Protein AF-A0A813MZY6-F1 (afdb_monomer_lite)

pLDDT: mean 86.38, std 13.13, range [46.84, 96.88]

Organism: NCBI:txid104777

Foldseek 3Di:
DDDPVNVVLVVLLQVVLCLVVVVDPDDDPVHFAFDPPPPVVPVQADRRAGDADDDDPPDPSCPDSRNSNRVVNRNDHPCVSPPPHDDDDD

Sequence (90 aa):
MLRLEDRRVRGDLIQMFKIINGCEDINLTNGINYSISNRRNLRRGHDKRLVKEIVKRGSNRYNFLTNRVFNHWNELPYKAVYARSVSRRL

Secondary structure (DSSP, 8-state):
---HHHHHHHHHHHHHHHHHTTSS----TT---B----GGGGGGS-S-PBPPP---TTSGGGGSHHHHHHHHHHTS-HHHHT-SS-----

Structure (mmCIF, N/CA/C/O backbone):
data_AF-A0A813MZY6-F1
#
_entry.id   AF-A0A813MZY6-F1
#
loop_
_atom_site.group_PDB
_atom_site.id
_atom_site.type_symbol
_atom_site.label_atom_id
_atom_site.label_alt_id
_atom_site.label_comp_id
_atom_site.label_asym_id
_atom_site.label_entity_id
_atom_site.label_seq_id
_atom_site.pdbx_PDB_ins_code
_atom_site.Cartn_x
_atom_site.Cartn_y
_atom_site.Cartn_z
_atom_site.occupancy
_atom_site.B_iso_or_equiv
_atom_site.auth_seq_id
_atom_site.auth_comp_id
_atom_site.auth_asym_id
_atom_site.auth_atom_id
_atom_site.pdbx_PDB_model_num
ATOM 1 N N . MET A 1 1 ? 8.618 -25.046 1.468 1.00 66.19 1 MET A N 1
ATOM 2 C CA . MET A 1 1 ? 9.481 -23.982 2.031 1.00 66.19 1 MET A CA 1
ATOM 3 C C . MET A 1 1 ? 9.071 -22.659 1.394 1.00 66.19 1 MET A C 1
ATOM 5 O O . MET A 1 1 ? 9.084 -22.589 0.174 1.00 66.19 1 MET A O 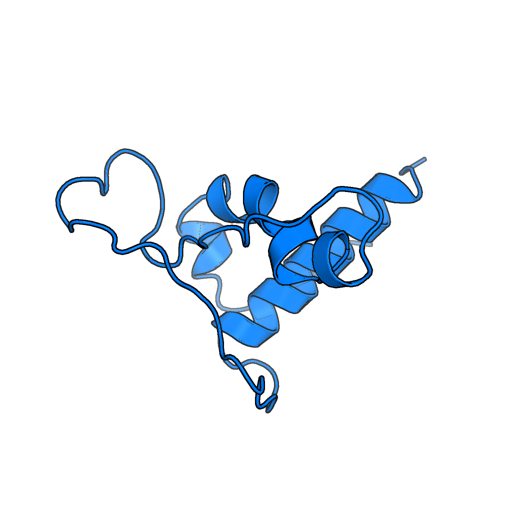1
ATOM 9 N N . LEU A 1 2 ? 8.637 -21.657 2.166 1.00 78.75 2 LEU A N 1
ATOM 10 C CA . LEU A 1 2 ? 8.328 -20.319 1.627 1.00 78.75 2 LEU A CA 1
ATOM 11 C C . LEU A 1 2 ? 9.634 -19.572 1.324 1.00 78.75 2 LEU A C 1
ATOM 13 O O . LEU A 1 2 ? 10.549 -19.596 2.155 1.00 78.75 2 LEU A O 1
ATOM 17 N N . ARG A 1 3 ? 9.738 -18.903 0.166 1.00 92.62 3 ARG A N 1
ATOM 18 C CA . ARG A 1 3 ? 10.941 -18.128 -0.175 1.00 92.62 3 ARG A CA 1
ATOM 19 C C . ARG A 1 3 ? 11.046 -16.902 0.737 1.00 92.62 3 ARG A C 1
ATOM 21 O O . ARG A 1 3 ? 10.064 -16.433 1.315 1.00 92.62 3 ARG A O 1
ATOM 28 N N . LEU A 1 4 ? 12.260 -16.373 0.904 1.00 92.56 4 LEU A N 1
ATOM 29 C CA . LEU A 1 4 ? 12.481 -15.118 1.642 1.00 92.56 4 LEU A CA 1
ATOM 30 C C . LEU A 1 4 ? 11.663 -13.965 1.049 1.00 92.56 4 LEU A C 1
ATOM 32 O O . LEU A 1 4 ? 11.110 -13.156 1.790 1.00 92.56 4 LEU A O 1
ATOM 36 N N . GLU A 1 5 ? 11.547 -13.940 -0.276 1.00 91.06 5 GLU A N 1
ATOM 37 C CA . GLU A 1 5 ? 10.770 -12.949 -1.016 1.00 91.06 5 GLU A CA 1
ATOM 38 C C . GLU A 1 5 ? 9.278 -13.025 -0.669 1.00 91.06 5 GLU A C 1
ATOM 40 O O . GLU A 1 5 ? 8.698 -12.003 -0.308 1.00 91.06 5 GLU A O 1
ATOM 45 N N . ASP A 1 6 ? 8.685 -14.224 -0.641 1.00 91.50 6 ASP A N 1
ATOM 46 C CA . ASP A 1 6 ? 7.269 -14.416 -0.286 1.00 91.50 6 ASP A CA 1
ATOM 47 C C . ASP A 1 6 ? 6.970 -13.914 1.133 1.00 91.50 6 ASP A C 1
ATOM 49 O O . ASP A 1 6 ? 5.983 -13.216 1.383 1.00 91.50 6 ASP A O 1
ATOM 53 N N . ARG A 1 7 ? 7.859 -14.236 2.083 1.00 92.62 7 ARG A N 1
ATOM 54 C CA . ARG A 1 7 ? 7.738 -13.783 3.477 1.00 92.62 7 ARG A CA 1
ATOM 55 C C . ARG A 1 7 ? 7.836 -12.265 3.584 1.00 92.62 7 ARG A C 1
ATOM 57 O O . ARG A 1 7 ? 7.080 -11.663 4.347 1.00 92.62 7 ARG A O 1
ATOM 64 N N . ARG A 1 8 ? 8.728 -11.645 2.806 1.00 94.19 8 ARG A N 1
ATOM 65 C CA . ARG A 1 8 ? 8.878 -10.188 2.756 1.00 94.19 8 ARG A CA 1
ATOM 66 C C . ARG A 1 8 ? 7.634 -9.515 2.185 1.00 94.19 8 ARG A C 1
ATOM 68 O O . ARG A 1 8 ? 7.132 -8.589 2.810 1.00 94.19 8 ARG A O 1
ATOM 75 N N . VAL A 1 9 ? 7.106 -10.003 1.061 1.00 94.62 9 VAL A N 1
ATOM 76 C CA . VAL A 1 9 ? 5.873 -9.472 0.452 1.00 94.62 9 VAL A CA 1
ATOM 77 C C . VAL A 1 9 ? 4.712 -9.550 1.439 1.00 94.62 9 VAL A C 1
ATOM 79 O O . VAL A 1 9 ? 3.994 -8.571 1.636 1.00 94.62 9 VAL A O 1
ATOM 82 N N . ARG A 1 10 ? 4.559 -10.687 2.124 1.00 94.31 10 ARG A N 1
ATOM 83 C CA . ARG A 1 10 ? 3.528 -10.856 3.151 1.00 94.31 10 ARG A CA 1
ATOM 84 C C . ARG A 1 10 ? 3.698 -9.869 4.309 1.00 94.31 10 ARG A C 1
ATOM 86 O O . ARG A 1 10 ? 2.717 -9.256 4.719 1.00 94.31 10 ARG A O 1
ATOM 93 N N . GLY A 1 11 ? 4.914 -9.714 4.834 1.00 95.50 11 GLY A N 1
ATOM 94 C CA . GLY A 1 11 ? 5.204 -8.757 5.906 1.00 95.50 11 GLY A CA 1
ATOM 95 C C . GLY A 1 11 ? 4.898 -7.315 5.498 1.00 95.50 11 GLY A C 1
ATOM 96 O O . GLY A 1 11 ? 4.234 -6.592 6.237 1.00 95.50 11 GLY A O 1
ATOM 97 N N . ASP A 1 12 ? 5.296 -6.936 4.286 1.00 96.88 12 ASP A N 1
ATOM 98 C CA . ASP A 1 12 ? 5.036 -5.613 3.726 1.00 96.88 12 ASP A CA 1
ATOM 99 C C . ASP A 1 12 ? 3.526 -5.338 3.573 1.00 96.88 12 ASP A C 1
ATOM 101 O O . ASP A 1 12 ? 3.051 -4.263 3.943 1.00 96.88 12 ASP A O 1
ATOM 105 N N . LEU A 1 13 ? 2.743 -6.313 3.092 1.00 96.62 13 LEU A N 1
ATOM 106 C CA . LEU A 1 13 ? 1.282 -6.187 2.979 1.00 96.62 13 LEU A CA 1
ATOM 107 C C . LEU A 1 13 ? 0.595 -6.056 4.342 1.00 96.62 13 LEU A C 1
ATOM 109 O O . LEU A 1 13 ? -0.331 -5.260 4.485 1.00 96.62 13 LEU A O 1
ATOM 113 N N . ILE A 1 14 ? 1.054 -6.806 5.347 1.00 95.81 14 ILE A N 1
ATOM 114 C CA . ILE A 1 14 ? 0.549 -6.696 6.722 1.00 95.81 14 ILE A CA 1
ATOM 115 C C . ILE A 1 14 ? 0.840 -5.301 7.277 1.00 95.81 14 ILE A C 1
ATOM 117 O O . ILE A 1 14 ? -0.050 -4.682 7.856 1.00 95.81 14 ILE A O 1
ATOM 121 N N . GLN A 1 15 ? 2.055 -4.788 7.076 1.00 95.75 15 GLN A N 1
ATOM 122 C CA . GLN A 1 15 ? 2.415 -3.450 7.533 1.00 95.75 15 GLN A CA 1
ATOM 123 C C . GLN A 1 15 ? 1.564 -2.376 6.845 1.00 95.75 15 GLN A C 1
ATOM 125 O O . GLN A 1 15 ? 1.025 -1.494 7.510 1.00 95.75 15 GLN A O 1
ATOM 130 N N . MET A 1 16 ? 1.376 -2.481 5.526 1.00 95.62 16 MET A N 1
ATOM 131 C CA . MET A 1 16 ? 0.529 -1.555 4.775 1.00 95.62 16 MET A CA 1
ATOM 132 C C . MET A 1 16 ? -0.935 -1.603 5.239 1.00 95.62 16 MET A C 1
ATOM 134 O O . MET A 1 16 ? -1.564 -0.558 5.397 1.00 95.62 16 MET A O 1
ATOM 138 N N . PHE A 1 17 ? -1.465 -2.797 5.530 1.00 95.50 17 PHE A N 1
ATOM 139 C CA . PHE A 1 17 ? -2.812 -2.955 6.080 1.00 95.50 17 PHE A CA 1
ATOM 140 C C . PHE A 1 17 ? -2.985 -2.189 7.391 1.00 95.50 17 PHE A C 1
ATOM 142 O O . PHE A 1 17 ? -3.978 -1.482 7.555 1.00 95.50 17 PHE A O 1
ATOM 149 N N . LYS A 1 18 ? -2.024 -2.314 8.313 1.00 94.12 18 LYS A N 1
ATOM 150 C CA . LYS A 1 18 ? -2.093 -1.639 9.610 1.00 94.12 18 LYS A CA 1
ATOM 151 C C . LYS A 1 18 ? -2.058 -0.122 9.467 1.00 94.12 18 LYS A C 1
ATOM 153 O O . LYS A 1 18 ? -2.868 0.548 10.095 1.00 94.12 18 LYS A O 1
ATOM 158 N N . ILE A 1 19 ? -1.179 0.396 8.606 1.00 93.62 19 ILE A N 1
ATOM 159 C CA . ILE A 1 19 ? -1.067 1.833 8.322 1.00 93.62 19 ILE A CA 1
ATOM 160 C C . ILE A 1 19 ? -2.389 2.371 7.755 1.00 93.62 19 ILE A C 1
ATOM 162 O O . ILE A 1 19 ? -2.948 3.330 8.274 1.00 93.62 19 ILE A O 1
ATOM 166 N N . ILE A 1 20 ? -2.925 1.735 6.709 1.00 93.19 20 ILE A N 1
ATOM 167 C CA . ILE A 1 20 ? -4.122 2.222 6.004 1.00 93.19 20 ILE A CA 1
ATOM 168 C C . ILE A 1 20 ? -5.403 2.097 6.842 1.00 93.19 20 ILE A C 1
ATOM 170 O O . ILE A 1 20 ? -6.351 2.862 6.645 1.00 93.19 20 ILE A O 1
ATOM 174 N N . ASN A 1 21 ? -5.470 1.118 7.744 1.00 92.75 21 ASN A N 1
ATOM 175 C CA . ASN A 1 21 ? -6.631 0.899 8.606 1.00 92.75 21 ASN A CA 1
ATOM 176 C C . ASN A 1 21 ? -6.463 1.481 10.018 1.00 92.75 21 ASN A C 1
ATOM 178 O O . ASN A 1 21 ? -7.305 1.213 10.871 1.00 92.75 21 ASN A O 1
ATOM 182 N N . GLY A 1 22 ? -5.409 2.266 10.274 1.00 91.44 22 GLY A N 1
ATOM 183 C CA . GLY A 1 22 ? -5.200 2.923 11.567 1.00 91.44 22 GLY A CA 1
ATOM 184 C C . GLY A 1 22 ? -4.999 1.947 12.730 1.00 91.44 22 GLY A C 1
ATOM 185 O O . GLY A 1 22 ? -5.398 2.232 13.852 1.00 91.44 22 GLY A O 1
ATOM 186 N N . CYS A 1 23 ? -4.421 0.770 12.471 1.00 91.56 23 CYS A N 1
ATOM 187 C CA . CYS A 1 23 ? -4.104 -0.205 13.521 1.00 91.56 23 CYS A CA 1
ATOM 188 C C . CYS A 1 23 ? -2.841 0.164 14.317 1.00 91.56 23 CYS A C 1
ATOM 190 O O . CYS A 1 23 ? -2.531 -0.500 15.302 1.00 91.56 23 CYS A O 1
ATOM 192 N N . GLU A 1 24 ? -2.087 1.161 13.856 1.00 88.69 24 GLU A N 1
ATOM 193 C CA . GLU A 1 24 ? -0.881 1.685 14.491 1.00 88.69 24 GLU A CA 1
ATOM 194 C C . GLU A 1 24 ? -0.921 3.216 14.416 1.00 88.69 24 GLU A C 1
ATOM 196 O O . GLU A 1 24 ? -1.373 3.773 13.412 1.00 88.69 24 GLU A O 1
ATOM 201 N N . ASP A 1 25 ? -0.443 3.886 15.465 1.00 89.00 25 ASP A N 1
ATOM 202 C CA . ASP A 1 25 ? -0.305 5.344 15.495 1.00 89.00 25 ASP A CA 1
ATOM 203 C C . ASP A 1 25 ? 0.988 5.749 14.773 1.00 89.00 25 ASP A C 1
ATOM 205 O O . ASP A 1 25 ? 2.069 5.830 15.359 1.00 89.00 25 ASP A O 1
ATOM 209 N N . ILE A 1 26 ? 0.894 5.876 13.447 1.00 88.06 26 ILE A N 1
ATOM 210 C CA . ILE A 1 26 ? 2.017 6.212 12.568 1.00 88.06 26 ILE A CA 1
ATOM 211 C C . ILE A 1 26 ? 1.663 7.458 11.767 1.00 88.06 26 ILE A C 1
ATOM 213 O O . ILE A 1 26 ? 0.735 7.449 10.957 1.00 88.06 26 ILE A O 1
ATOM 217 N N . ASN A 1 27 ? 2.484 8.497 11.911 1.00 86.00 27 ASN A N 1
ATOM 218 C CA . ASN A 1 27 ? 2.418 9.677 11.063 1.00 86.00 27 ASN A CA 1
ATOM 219 C C . ASN A 1 27 ? 3.438 9.572 9.920 1.00 86.00 27 ASN A C 1
ATOM 221 O O . ASN A 1 27 ? 4.649 9.643 10.132 1.00 86.00 27 ASN A O 1
ATOM 225 N N . LEU A 1 28 ? 2.948 9.381 8.694 1.00 87.38 28 LEU A N 1
ATOM 226 C CA . LEU A 1 28 ? 3.790 9.384 7.501 1.00 87.38 28 LEU A CA 1
ATOM 227 C C . LEU A 1 28 ? 3.986 10.817 7.014 1.00 87.38 28 LEU A C 1
ATOM 229 O O . LEU A 1 28 ? 3.018 11.464 6.629 1.00 87.38 28 LEU A O 1
ATOM 233 N N . THR A 1 29 ? 5.241 11.265 6.913 1.00 88.94 29 THR A N 1
ATOM 234 C CA . THR A 1 29 ? 5.597 12.629 6.474 1.00 88.94 29 THR A CA 1
ATOM 235 C C . THR A 1 29 ? 4.904 13.053 5.177 1.00 88.94 29 THR A C 1
ATOM 237 O O . THR A 1 29 ? 4.458 14.187 5.066 1.00 88.94 29 THR A O 1
ATOM 240 N N . ASN A 1 30 ? 4.776 12.135 4.214 1.00 85.75 30 ASN A N 1
ATOM 241 C CA . ASN A 1 30 ? 4.145 12.397 2.915 1.00 85.75 30 ASN A CA 1
ATOM 242 C C . ASN A 1 30 ? 2.763 11.733 2.772 1.00 85.75 30 ASN A C 1
ATOM 244 O O . ASN A 1 30 ? 2.217 11.685 1.672 1.00 85.75 30 ASN A O 1
ATOM 248 N N . GLY A 1 31 ? 2.217 11.172 3.854 1.00 89.69 31 GLY A N 1
ATOM 249 C CA . GLY A 1 31 ? 0.968 10.418 3.826 1.00 89.69 31 GLY A CA 1
ATOM 250 C C . GLY A 1 31 ? 0.995 9.183 2.915 1.00 89.69 31 GLY A C 1
ATOM 251 O O . GLY A 1 31 ? 2.048 8.659 2.540 1.00 89.69 31 GLY A O 1
ATOM 252 N N . ILE A 1 32 ? -0.203 8.704 2.572 1.00 91.81 32 ILE A N 1
ATOM 253 C CA . ILE A 1 32 ? -0.423 7.646 1.582 1.00 91.81 32 ILE A CA 1
ATOM 254 C C . ILE A 1 32 ? -1.019 8.266 0.319 1.00 91.81 32 ILE A C 1
ATOM 256 O O . ILE A 1 32 ? -2.068 8.906 0.363 1.00 91.81 32 ILE A O 1
ATOM 260 N N . ASN A 1 33 ? -0.374 8.017 -0.820 1.00 91.06 33 ASN A N 1
ATOM 261 C CA . ASN A 1 33 ? -0.870 8.446 -2.124 1.00 91.06 33 ASN A CA 1
ATOM 262 C C . ASN A 1 33 ? -1.931 7.470 -2.635 1.00 91.06 33 ASN A C 1
ATOM 264 O O . ASN A 1 33 ? -1.608 6.405 -3.173 1.00 91.06 33 ASN A O 1
ATOM 268 N N . TYR A 1 34 ? -3.198 7.840 -2.477 1.00 91.19 34 TYR A N 1
ATOM 269 C CA . TYR A 1 34 ? -4.318 7.075 -3.012 1.00 91.19 34 TYR A CA 1
ATOM 270 C C . TYR A 1 34 ? -4.589 7.420 -4.475 1.00 91.19 34 TYR A C 1
ATOM 272 O O . TYR A 1 34 ? -4.451 8.560 -4.918 1.00 91.19 34 TYR A O 1
ATOM 280 N N . SER A 1 35 ? -5.002 6.414 -5.239 1.00 87.00 35 SER A N 1
ATOM 281 C CA . SER A 1 35 ? -5.534 6.612 -6.578 1.00 87.00 35 SER A CA 1
ATOM 282 C C . SER A 1 35 ? -6.862 7.343 -6.462 1.00 87.00 35 SER A C 1
ATOM 284 O O . SER A 1 35 ? -7.718 6.959 -5.663 1.00 87.00 35 SER A O 1
ATOM 286 N N . ILE A 1 36 ? -7.052 8.376 -7.284 1.00 75.12 36 ILE A N 1
ATOM 287 C CA . ILE A 1 36 ? -8.353 9.019 -7.455 1.00 75.12 36 ILE A CA 1
ATOM 288 C C . ILE A 1 36 ? -9.254 7.994 -8.145 1.00 75.12 36 ILE A C 1
ATOM 290 O O . ILE A 1 36 ? -9.326 7.911 -9.372 1.00 75.12 36 ILE A O 1
ATOM 294 N N . SER A 1 37 ? -9.900 7.137 -7.356 1.00 60.41 37 SER A N 1
ATOM 295 C CA . SER A 1 37 ? -10.888 6.223 -7.898 1.00 60.41 37 SER A CA 1
ATOM 296 C C . SER A 1 37 ? -12.101 7.061 -8.294 1.00 60.41 37 SER A C 1
ATOM 298 O O . SER A 1 37 ? -12.865 7.549 -7.462 1.00 60.41 37 SER A O 1
ATOM 300 N N . ASN A 1 38 ? -12.295 7.261 -9.598 1.00 51.84 38 ASN A N 1
ATOM 301 C CA . ASN A 1 38 ? -13.620 7.610 -10.081 1.00 51.84 38 ASN A CA 1
ATOM 302 C C . ASN A 1 38 ? -14.542 6.498 -9.571 1.00 51.84 38 ASN A C 1
ATOM 304 O O . ASN A 1 38 ? -14.367 5.339 -9.958 1.00 51.84 38 ASN A O 1
ATOM 308 N N . ARG A 1 39 ? -15.518 6.841 -8.715 1.00 52.41 39 ARG A N 1
ATOM 309 C CA . ARG A 1 39 ? -16.49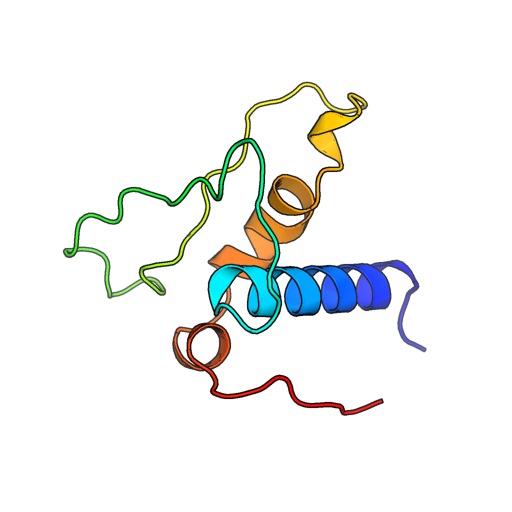8 5.919 -8.093 1.00 52.41 39 ARG A CA 1
ATOM 310 C C . ARG A 1 39 ? -17.222 4.982 -9.083 1.00 52.41 39 ARG A C 1
ATOM 312 O O . ARG A 1 39 ? -17.963 4.096 -8.681 1.00 52.41 39 ARG A O 1
ATOM 319 N N . ARG A 1 40 ? -16.999 5.162 -10.386 1.00 48.03 40 ARG A N 1
ATOM 320 C CA . ARG A 1 40 ? -17.534 4.395 -11.512 1.00 48.03 40 ARG A CA 1
ATOM 321 C C . ARG A 1 40 ? -16.796 3.072 -11.798 1.00 48.03 40 ARG A C 1
ATOM 323 O O . ARG A 1 40 ? -17.332 2.260 -12.539 1.00 48.03 40 ARG A O 1
ATOM 330 N N . ASN A 1 41 ? -15.621 2.812 -11.206 1.00 49.38 41 ASN A N 1
ATOM 331 C CA . ASN A 1 41 ? -14.824 1.591 -11.458 1.00 49.38 41 ASN A CA 1
ATOM 332 C C . ASN A 1 41 ? -14.827 0.555 -10.310 1.00 49.38 41 ASN A C 1
ATOM 334 O O . ASN A 1 41 ? -13.904 -0.254 -10.197 1.00 49.38 41 ASN A O 1
ATOM 338 N N . LEU A 1 42 ? -15.897 0.502 -9.507 1.00 53.44 42 LEU A N 1
ATOM 339 C CA . LEU A 1 42 ? -16.119 -0.522 -8.465 1.00 53.44 42 LEU A CA 1
ATOM 340 C C . LEU A 1 42 ? -16.088 -1.976 -8.988 1.00 53.44 42 LE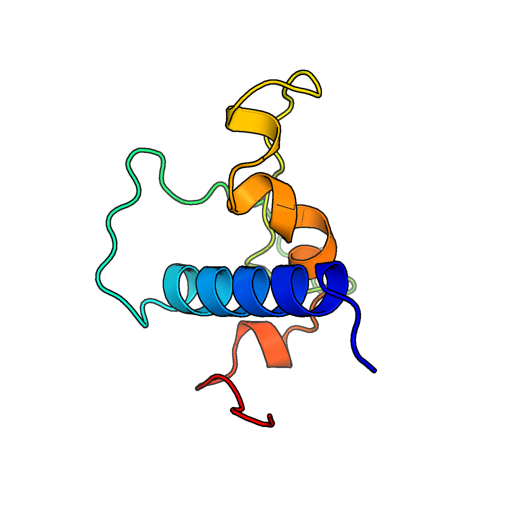U A C 1
ATOM 342 O O . LEU A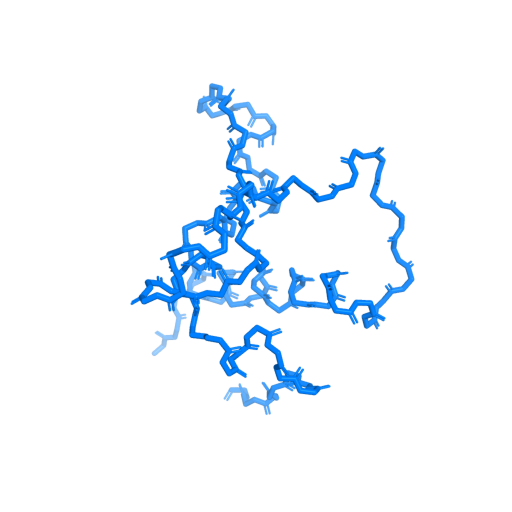 1 42 ? -15.976 -2.914 -8.208 1.00 53.44 42 LEU A O 1
ATOM 346 N N . ARG A 1 43 ? -16.144 -2.188 -10.310 1.00 56.66 43 ARG A N 1
ATOM 347 C CA . ARG A 1 43 ? -16.072 -3.521 -10.933 1.00 56.66 43 ARG A CA 1
ATOM 348 C C . ARG A 1 43 ? -14.666 -4.147 -10.933 1.00 56.66 43 ARG A C 1
ATOM 350 O O . ARG A 1 43 ? -14.547 -5.305 -11.314 1.00 56.66 43 ARG A O 1
ATOM 357 N N . ARG A 1 44 ? -13.603 -3.416 -10.558 1.00 61.66 44 ARG A N 1
ATOM 358 C CA . ARG A 1 44 ? -12.202 -3.892 -10.659 1.00 61.66 44 ARG A CA 1
ATOM 359 C C . ARG A 1 44 ? -11.380 -3.836 -9.360 1.00 61.66 44 ARG A C 1
ATOM 361 O O . ARG A 1 44 ? -10.169 -4.022 -9.428 1.00 61.66 44 ARG A O 1
ATOM 368 N N . GLY A 1 45 ? -11.981 -3.586 -8.194 1.00 73.31 45 GLY A N 1
ATOM 369 C CA . GLY A 1 45 ? -11.239 -3.615 -6.925 1.00 73.31 45 GLY A CA 1
ATOM 370 C C . GLY A 1 45 ? -11.875 -2.809 -5.792 1.00 73.31 45 GLY A C 1
ATOM 371 O O . GLY A 1 45 ? -13.091 -2.654 -5.740 1.00 73.31 45 GLY A O 1
ATOM 372 N N . HIS A 1 46 ? -11.035 -2.312 -4.883 1.00 87.50 46 HIS A N 1
ATOM 373 C CA . HIS A 1 46 ? -11.403 -1.449 -3.755 1.00 87.50 46 HIS A CA 1
ATOM 374 C C . HIS A 1 46 ? -11.063 0.027 -4.038 1.00 87.50 46 HIS A C 1
ATOM 376 O O . HIS A 1 46 ? -10.373 0.347 -5.002 1.00 87.50 46 HIS A O 1
ATOM 382 N N . ASP A 1 47 ? -11.540 0.936 -3.196 1.00 87.31 47 ASP A N 1
ATOM 383 C CA . ASP A 1 47 ? -11.307 2.387 -3.270 1.00 87.31 47 ASP A CA 1
ATOM 384 C C . ASP A 1 47 ? -9.982 2.836 -2.620 1.00 87.31 47 ASP A C 1
ATOM 386 O O . ASP A 1 47 ? -9.420 3.849 -3.022 1.00 87.31 47 ASP A O 1
ATOM 390 N N . LYS A 1 48 ? -9.409 2.056 -1.692 1.00 91.12 48 LYS A N 1
ATOM 391 C CA . LYS A 1 48 ? -8.087 2.328 -1.077 1.00 91.12 48 LYS A CA 1
ATOM 392 C C . LYS A 1 48 ? -6.878 1.973 -1.960 1.00 91.12 48 LYS A C 1
ATOM 394 O O . LYS A 1 48 ? -5.862 1.490 -1.456 1.00 91.12 48 LYS A O 1
ATOM 399 N N . ARG A 1 49 ? -6.994 2.096 -3.284 1.00 91.38 49 ARG A N 1
ATOM 400 C CA . ARG A 1 49 ? -5.891 1.764 -4.205 1.00 91.38 49 ARG A CA 1
ATOM 401 C C . ARG A 1 49 ? -4.790 2.806 -4.110 1.00 91.38 49 ARG A C 1
ATOM 403 O O . ARG A 1 49 ? -5.063 3.981 -3.906 1.00 91.38 49 ARG A O 1
ATOM 410 N N . LEU A 1 50 ? -3.554 2.369 -4.278 1.00 92.94 50 LEU A N 1
ATOM 411 C CA . LEU A 1 50 ? -2.358 3.197 -4.189 1.00 92.94 50 LEU A CA 1
ATOM 412 C C . LEU A 1 50 ? -1.953 3.720 -5.562 1.00 92.94 50 LEU A C 1
ATOM 414 O O . LEU A 1 50 ? -2.235 3.079 -6.576 1.00 92.94 50 LEU A O 1
ATOM 418 N N . VAL A 1 51 ? -1.233 4.839 -5.579 1.00 92.38 51 VAL A N 1
ATOM 419 C CA . VAL A 1 51 ? -0.443 5.310 -6.724 1.00 92.38 51 VAL A CA 1
ATOM 420 C C . VAL A 1 51 ? 1.028 5.037 -6.443 1.00 92.38 51 VAL A C 1
ATOM 422 O O . VAL A 1 51 ? 1.529 5.331 -5.358 1.00 92.38 51 VAL A O 1
ATOM 425 N N . LYS A 1 52 ? 1.726 4.466 -7.427 1.00 90.94 52 LYS A N 1
ATOM 426 C CA . LYS A 1 52 ? 3.167 4.231 -7.343 1.00 90.94 52 LYS A CA 1
ATOM 427 C C . LYS A 1 52 ? 3.922 5.520 -7.640 1.00 90.94 52 LYS A C 1
ATOM 429 O O . LYS A 1 52 ? 3.624 6.189 -8.627 1.00 90.94 52 LYS A O 1
ATOM 434 N N . GLU A 1 53 ? 4.936 5.828 -6.841 1.00 92.31 53 GLU A N 1
ATOM 435 C CA . GLU A 1 53 ? 5.860 6.907 -7.174 1.00 92.31 53 GLU A CA 1
ATOM 436 C C . GLU A 1 53 ? 6.738 6.482 -8.363 1.00 92.31 53 GLU A C 1
ATOM 438 O O . GLU A 1 53 ? 7.334 5.398 -8.362 1.00 92.31 53 GLU A O 1
ATOM 443 N N . ILE A 1 54 ? 6.837 7.332 -9.387 1.00 93.25 54 ILE A N 1
ATOM 444 C CA . ILE A 1 54 ? 7.717 7.085 -10.533 1.00 93.25 54 ILE A CA 1
ATOM 445 C C . ILE A 1 54 ? 9.133 7.496 -10.136 1.00 93.25 54 ILE A C 1
ATOM 447 O O . ILE A 1 54 ? 9.469 8.676 -10.089 1.00 93.25 54 ILE A O 1
ATOM 451 N N . VAL A 1 55 ? 9.973 6.507 -9.841 1.00 94.12 55 VAL A N 1
ATOM 452 C CA . VAL A 1 55 ? 11.359 6.719 -9.412 1.00 94.12 55 VAL A CA 1
ATOM 453 C C . VAL A 1 55 ? 12.317 5.794 -10.148 1.00 94.12 55 VAL A C 1
ATOM 455 O O . VAL A 1 55 ? 11.977 4.663 -10.503 1.00 94.12 55 VAL A O 1
ATOM 458 N N . LYS A 1 56 ? 13.554 6.262 -10.345 1.00 94.94 56 LYS A N 1
ATOM 459 C CA . LYS A 1 56 ? 14.623 5.473 -10.966 1.00 94.94 56 LYS A CA 1
ATOM 460 C C . LYS A 1 56 ? 14.888 4.198 -10.156 1.00 94.94 56 LYS A C 1
ATOM 462 O O . LYS A 1 56 ? 15.049 4.255 -8.930 1.00 94.94 56 LYS A O 1
ATOM 467 N N . ARG A 1 57 ? 14.984 3.058 -10.848 1.00 91.62 57 ARG A N 1
ATOM 468 C CA . ARG A 1 57 ? 15.389 1.776 -10.251 1.00 91.62 57 ARG A CA 1
ATOM 469 C C . ARG A 1 57 ? 16.762 1.916 -9.587 1.00 91.62 57 ARG A C 1
ATOM 471 O O . ARG A 1 57 ? 17.666 2.510 -10.164 1.00 91.62 57 ARG A O 1
ATOM 478 N N . GLY A 1 58 ? 16.897 1.385 -8.373 1.00 90.00 58 GLY A N 1
ATOM 479 C CA . GLY A 1 58 ? 18.126 1.479 -7.575 1.00 90.00 58 GLY A CA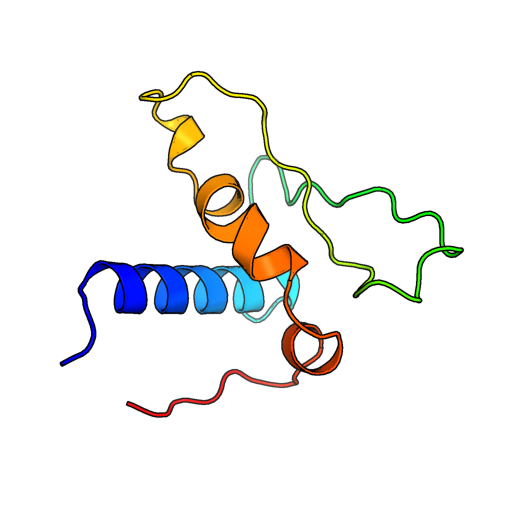 1
ATOM 480 C C . GLY A 1 58 ? 18.222 2.723 -6.686 1.00 90.00 58 GLY A C 1
ATOM 481 O O . GLY A 1 58 ? 19.101 2.781 -5.836 1.00 90.00 58 GLY A O 1
ATOM 482 N N . SER A 1 59 ? 17.305 3.690 -6.811 1.00 94.00 59 SER A N 1
ATOM 483 C CA . SER A 1 59 ? 17.185 4.756 -5.809 1.00 94.00 59 SER A CA 1
ATOM 484 C C . SER A 1 59 ? 16.626 4.215 -4.488 1.00 94.00 59 SER A C 1
ATOM 486 O O . SER A 1 59 ? 15.841 3.265 -4.481 1.00 94.00 59 SER A O 1
ATOM 488 N N . ASN A 1 60 ? 16.953 4.866 -3.368 1.00 88.62 60 ASN A N 1
ATOM 489 C CA . ASN A 1 60 ? 16.416 4.492 -2.052 1.00 88.62 60 ASN A CA 1
ATOM 490 C C . ASN A 1 60 ? 14.875 4.471 -2.044 1.00 88.62 60 ASN A C 1
ATOM 492 O O . ASN A 1 60 ? 14.266 3.553 -1.496 1.00 88.62 60 ASN A O 1
ATOM 496 N N . ARG A 1 61 ? 14.246 5.423 -2.750 1.00 91.12 61 ARG A N 1
ATOM 497 C CA . ARG A 1 61 ? 12.784 5.545 -2.870 1.00 91.12 61 ARG A CA 1
ATOM 498 C C . ARG A 1 61 ? 12.136 4.407 -3.656 1.00 91.12 61 ARG A C 1
ATOM 500 O O . ARG A 1 61 ? 10.997 4.040 -3.377 1.00 91.12 61 ARG A O 1
ATOM 507 N N . TYR A 1 62 ? 12.859 3.785 -4.591 1.00 93.69 62 TYR A N 1
ATOM 508 C CA . TYR A 1 62 ? 12.349 2.638 -5.353 1.00 93.69 62 TYR A CA 1
ATOM 509 C C . TYR A 1 62 ? 11.928 1.484 -4.435 1.00 93.69 62 TYR A C 1
ATOM 511 O O . TYR A 1 62 ? 10.950 0.793 -4.711 1.00 93.69 62 TYR A O 1
ATOM 519 N N . ASN A 1 63 ? 12.637 1.316 -3.316 1.00 92.94 63 ASN A N 1
ATOM 520 C CA . ASN A 1 63 ? 12.402 0.248 -2.353 1.00 92.94 63 ASN A CA 1
ATOM 521 C C . ASN A 1 63 ? 11.567 0.685 -1.141 1.00 92.94 63 ASN A C 1
ATOM 523 O O . ASN A 1 63 ? 11.496 -0.071 -0.173 1.00 92.94 63 ASN A O 1
ATOM 527 N N . PHE A 1 64 ? 10.935 1.862 -1.154 1.00 94.12 64 PHE A N 1
ATOM 528 C CA . PHE A 1 64 ? 10.014 2.262 -0.085 1.00 94.12 64 PHE A CA 1
ATOM 529 C C . PHE A 1 64 ? 8.807 1.324 -0.015 1.00 94.12 64 PHE A C 1
ATOM 531 O O . PHE A 1 64 ? 8.383 0.771 -1.030 1.00 94.12 64 PHE A O 1
ATOM 538 N N . LEU A 1 65 ? 8.244 1.154 1.187 1.00 94.31 65 LEU A N 1
ATOM 539 C CA . LEU A 1 65 ? 7.130 0.233 1.442 1.00 94.31 65 LEU A CA 1
ATOM 540 C C . LEU A 1 65 ? 5.976 0.437 0.447 1.00 94.31 65 LEU A C 1
ATOM 542 O O . LEU A 1 65 ? 5.528 -0.526 -0.167 1.00 94.31 65 LEU A O 1
ATOM 546 N N . THR A 1 66 ? 5.564 1.690 0.231 1.00 94.06 66 THR A N 1
ATOM 547 C CA . THR A 1 66 ? 4.497 2.086 -0.704 1.00 94.06 66 THR A CA 1
ATOM 548 C C . THR A 1 66 ? 4.755 1.604 -2.136 1.00 94.06 66 THR A C 1
ATOM 550 O O . THR A 1 66 ? 3.849 1.086 -2.785 1.00 94.06 66 THR A O 1
ATOM 553 N N . ASN A 1 67 ? 6.001 1.688 -2.611 1.00 94.56 67 ASN A N 1
ATOM 554 C CA . ASN A 1 67 ? 6.393 1.246 -3.949 1.00 94.56 67 ASN A CA 1
ATOM 555 C C . ASN A 1 67 ? 6.533 -0.277 -4.058 1.00 94.56 67 ASN A C 1
ATOM 557 O O . ASN A 1 67 ? 6.202 -0.835 -5.107 1.00 94.56 67 ASN A O 1
ATOM 561 N N . ARG A 1 68 ? 6.991 -0.954 -2.994 1.00 95.00 68 ARG A N 1
ATOM 562 C CA . ARG A 1 68 ? 7.102 -2.424 -2.958 1.00 95.00 68 ARG A CA 1
ATOM 563 C C . ARG A 1 68 ? 5.731 -3.101 -2.949 1.00 95.00 68 ARG A C 1
ATOM 565 O O . ARG A 1 68 ? 5.532 -4.086 -3.657 1.00 95.00 68 ARG A O 1
ATOM 572 N N . VAL A 1 69 ? 4.780 -2.564 -2.181 1.00 95.94 69 VAL A N 1
ATOM 573 C CA . VAL A 1 69 ? 3.444 -3.167 -2.023 1.00 95.94 69 VAL A CA 1
ATOM 574 C C . VAL A 1 69 ? 2.454 -2.779 -3.111 1.00 95.94 69 VAL A C 1
ATOM 576 O O . VAL A 1 69 ? 1.455 -3.470 -3.247 1.00 95.94 69 VAL A O 1
ATOM 579 N N . PHE A 1 70 ? 2.714 -1.725 -3.893 1.00 94.88 70 PHE A N 1
ATOM 580 C CA . PHE A 1 70 ? 1.758 -1.150 -4.849 1.00 94.88 70 PHE A CA 1
ATOM 581 C C . PHE A 1 70 ? 1.014 -2.190 -5.706 1.00 94.88 70 PHE A C 1
ATOM 583 O O . PHE A 1 70 ? -0.214 -2.162 -5.735 1.00 94.88 70 PHE A O 1
ATOM 590 N N . ASN A 1 71 ? 1.732 -3.105 -6.373 1.00 94.06 71 ASN A N 1
ATOM 591 C CA . ASN A 1 71 ? 1.109 -4.107 -7.251 1.00 94.06 71 ASN A CA 1
ATOM 592 C C . ASN A 1 71 ? 0.213 -5.054 -6.442 1.00 94.06 71 ASN A C 1
ATOM 594 O O . ASN A 1 71 ? -0.993 -5.102 -6.657 1.00 94.06 71 ASN A O 1
ATOM 598 N N . HIS A 1 72 ? 0.799 -5.724 -5.446 1.00 95.81 72 HIS A N 1
ATOM 599 C CA . HIS A 1 72 ? 0.113 -6.714 -4.620 1.00 95.81 72 HIS A CA 1
ATOM 600 C C . HIS A 1 72 ? -1.081 -6.127 -3.856 1.00 95.81 72 HIS A C 1
ATOM 602 O O . HIS A 1 72 ? -2.127 -6.759 -3.771 1.00 95.81 72 HIS A O 1
ATOM 608 N N . TRP A 1 73 ? -0.949 -4.913 -3.311 1.00 95.56 73 TRP A N 1
ATOM 609 C CA . TRP A 1 73 ? -2.025 -4.230 -2.594 1.00 95.56 73 TRP A CA 1
ATOM 610 C C . TRP A 1 73 ? -3.204 -3.932 -3.517 1.00 95.56 73 TRP A C 1
ATOM 612 O O . TRP A 1 73 ? -4.343 -4.223 -3.174 1.00 95.56 73 TRP A O 1
ATOM 622 N N . ASN A 1 74 ? -2.930 -3.400 -4.710 1.00 93.56 74 ASN A 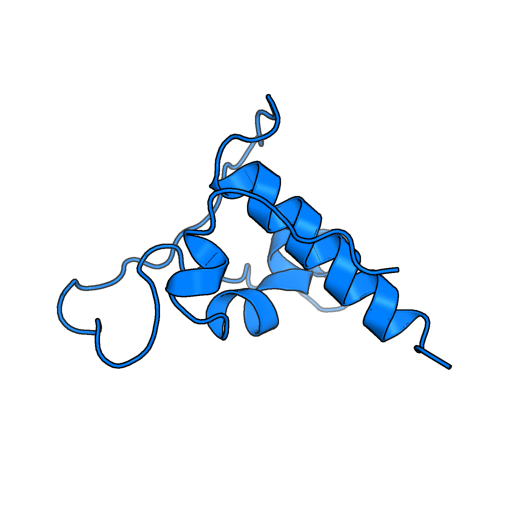N 1
ATOM 623 C CA . ASN A 1 74 ? -3.959 -3.017 -5.676 1.00 93.56 74 ASN A CA 1
ATOM 624 C C . ASN A 1 74 ? -4.682 -4.202 -6.333 1.00 93.56 74 ASN A C 1
ATOM 626 O O . ASN A 1 74 ? -5.666 -3.966 -7.042 1.00 93.56 74 ASN A O 1
ATOM 630 N N . GLU A 1 75 ? -4.181 -5.420 -6.131 1.00 92.38 75 GLU A N 1
ATOM 631 C CA . GLU A 1 75 ? -4.783 -6.695 -6.534 1.00 92.38 75 GLU A CA 1
ATOM 632 C C . GLU A 1 75 ? -5.602 -7.344 -5.406 1.00 92.38 75 GLU A C 1
ATOM 634 O O . GLU A 1 75 ? -6.346 -8.296 -5.655 1.00 92.38 75 GLU A O 1
ATOM 639 N N . LEU A 1 76 ? -5.507 -6.842 -4.167 1.00 92.44 76 LEU A N 1
ATOM 640 C CA . LEU A 1 76 ? -6.260 -7.407 -3.054 1.00 92.44 76 LEU A CA 1
ATOM 641 C C . LEU A 1 76 ? -7.771 -7.239 -3.268 1.00 92.44 76 LEU A C 1
ATOM 643 O O . LEU A 1 76 ? -8.246 -6.190 -3.712 1.00 92.44 76 LEU A O 1
ATOM 647 N N . PRO A 1 77 ? -8.575 -8.244 -2.889 1.00 91.25 77 PRO A N 1
ATOM 648 C CA . PRO A 1 77 ? -10.017 -8.104 -2.921 1.00 91.25 77 PRO A CA 1
ATOM 649 C C . PRO A 1 77 ? -10.479 -7.150 -1.815 1.00 91.25 77 PRO A C 1
ATOM 651 O O . PRO A 1 77 ? -9.885 -7.091 -0.736 1.00 91.25 77 PRO A O 1
ATOM 654 N N . TYR A 1 78 ? -11.614 -6.484 -2.041 1.00 89.50 78 TYR A N 1
ATOM 655 C CA . TYR A 1 78 ? -12.245 -5.576 -1.075 1.00 89.50 78 TYR A CA 1
ATOM 656 C C . TYR A 1 78 ? -12.300 -6.161 0.348 1.00 89.50 78 TYR A C 1
ATOM 658 O O . TYR A 1 78 ? -11.882 -5.516 1.306 1.00 89.50 78 TYR A O 1
ATOM 666 N N . LYS A 1 79 ? -12.709 -7.432 0.475 1.00 90.62 79 LYS A N 1
ATOM 667 C CA . LYS A 1 79 ? -12.797 -8.141 1.764 1.00 90.62 79 LYS A CA 1
ATOM 668 C C . LYS A 1 79 ? -11.483 -8.197 2.553 1.00 90.62 79 LYS A C 1
ATOM 670 O O . LYS A 1 79 ? -11.526 -8.250 3.773 1.00 90.62 79 LYS A O 1
ATOM 675 N N . ALA A 1 80 ? -10.334 -8.224 1.877 1.00 92.25 80 ALA A N 1
ATOM 676 C CA . ALA A 1 80 ? -9.031 -8.279 2.534 1.00 92.25 80 ALA A CA 1
ATOM 677 C C . ALA A 1 80 ? -8.598 -6.890 3.015 1.00 92.25 80 ALA A C 1
ATOM 679 O O . ALA A 1 80 ? -8.117 -6.746 4.134 1.00 92.25 80 ALA A O 1
ATOM 680 N N . VAL A 1 81 ? -8.827 -5.864 2.192 1.00 93.06 81 VAL A N 1
ATOM 681 C CA . VAL A 1 81 ? -8.491 -4.468 2.516 1.00 93.06 81 VAL A CA 1
ATOM 682 C C . VAL A 1 81 ? -9.309 -3.944 3.696 1.00 93.06 81 VAL A C 1
ATOM 684 O O . VAL A 1 81 ? -8.778 -3.217 4.533 1.00 93.06 81 VAL A O 1
ATOM 687 N N . TYR A 1 82 ? -10.576 -4.356 3.773 1.00 92.00 82 TYR A N 1
ATOM 688 C CA . TYR A 1 82 ? -11.544 -3.959 4.799 1.00 92.00 82 TYR A CA 1
ATOM 689 C C . TYR A 1 82 ? -11.724 -4.991 5.920 1.00 92.00 82 TYR A C 1
ATOM 691 O O . TYR A 1 82 ? -12.683 -4.916 6.689 1.00 92.00 82 TYR A O 1
ATOM 699 N N . ALA A 1 83 ? -10.833 -5.978 6.022 1.00 92.62 83 ALA A N 1
ATOM 700 C CA . ALA A 1 83 ? -10.872 -6.919 7.131 1.00 92.62 83 ALA A CA 1
ATOM 701 C C . ALA A 1 83 ? -10.716 -6.182 8.474 1.00 92.62 83 ALA A C 1
ATOM 703 O O . ALA A 1 83 ? -10.038 -5.163 8.562 1.00 92.62 83 ALA A O 1
ATOM 704 N N . ARG A 1 84 ? -11.312 -6.717 9.547 1.00 88.25 84 ARG A N 1
ATOM 705 C CA . ARG A 1 84 ? -11.190 -6.138 10.900 1.00 88.25 84 ARG A CA 1
ATOM 706 C C . ARG A 1 84 ? -9.826 -6.413 11.544 1.00 88.25 84 ARG A C 1
ATOM 708 O O . ARG A 1 84 ? -9.428 -5.724 12.475 1.00 88.25 84 ARG A O 1
ATOM 715 N N . SER A 1 85 ? -9.129 -7.451 11.091 1.00 83.75 85 SER A N 1
ATOM 716 C CA . SER A 1 85 ? -7.831 -7.853 11.626 1.00 83.75 85 SER A CA 1
ATOM 717 C C . SER A 1 85 ? -7.052 -8.704 10.624 1.00 83.75 85 SER A C 1
ATOM 719 O O . SER A 1 85 ? -7.609 -9.272 9.683 1.00 83.75 85 SER A O 1
ATOM 721 N N . VAL A 1 86 ? -5.741 -8.807 10.844 1.00 82.75 86 VAL A N 1
ATOM 722 C CA . VAL A 1 86 ? -4.854 -9.686 10.076 1.00 82.75 86 VAL A CA 1
ATOM 723 C C . VAL A 1 86 ? -4.884 -11.091 10.676 1.00 82.75 86 VAL A C 1
ATOM 725 O O . VAL A 1 86 ? -4.676 -11.265 11.877 1.00 82.75 86 VAL A O 1
ATOM 728 N N . SER A 1 87 ? -5.079 -12.114 9.844 1.00 73.88 87 SER A N 1
ATOM 729 C CA . SER A 1 87 ? -4.955 -13.507 10.285 1.00 73.88 87 SER A CA 1
ATOM 730 C C . SER A 1 87 ? -3.485 -13.879 10.534 1.00 73.88 87 SER A C 1
ATOM 732 O O . SER A 1 87 ? -2.646 -13.808 9.629 1.00 73.88 87 SER A O 1
ATOM 734 N N . ARG A 1 88 ? -3.164 -14.318 11.758 1.00 58.53 88 ARG A N 1
ATOM 735 C CA . ARG A 1 88 ? -1.890 -14.978 12.088 1.00 58.53 88 ARG A CA 1
ATOM 736 C C . ARG A 1 88 ? -2.002 -16.474 11.786 1.00 58.53 88 ARG A C 1
ATOM 738 O O . ARG A 1 88 ? -2.320 -17.256 12.671 1.00 58.53 88 ARG A O 1
ATOM 745 N N . ARG A 1 89 ? -1.727 -16.896 10.554 1.00 58.16 89 ARG A N 1
ATOM 746 C CA . ARG A 1 89 ? -1.308 -18.289 10.302 1.00 58.16 89 ARG A CA 1
ATOM 747 C C . ARG A 1 89 ? 0.179 -18.320 9.970 1.00 58.16 89 ARG A C 1
ATOM 749 O O . ARG A 1 89 ? 0.581 -17.681 8.997 1.00 58.16 89 ARG A O 1
ATOM 756 N N . LEU A 1 90 ? 0.969 -18.951 10.840 1.00 46.84 90 LEU A N 1
ATOM 757 C CA . LEU A 1 90 ? 2.400 -19.207 10.643 1.00 46.84 90 LEU A CA 1
ATOM 758 C C . LEU A 1 90 ? 2.599 -20.186 9.485 1.00 46.84 90 LEU A C 1
ATOM 760 O O . LEU A 1 90 ? 1.799 -21.143 9.405 1.00 46.84 90 LEU A O 1
#

Radius of gyration: 13.81 Å; chains: 1; bounding box: 36×37×27 Å